Protein AF-A0A956EM32-F1 (afdb_monomer_lite)

pLDDT: mean 80.3, std 13.12, range [39.62, 95.62]

Structure (mmCIF, N/CA/C/O backbone):
data_AF-A0A956EM32-F1
#
_entry.id   AF-A0A956EM32-F1
#
loop_
_atom_site.group_PDB
_atom_site.id
_atom_site.type_symbol
_atom_site.label_atom_id
_atom_site.label_alt_id
_atom_site.label_comp_id
_atom_site.label_asym_id
_atom_site.label_entity_id
_atom_site.label_seq_id
_atom_site.pdbx_PDB_ins_code
_atom_site.Cartn_x
_atom_site.Cartn_y
_atom_site.Cartn_z
_atom_site.occupancy
_atom_site.B_iso_or_equiv
_atom_site.auth_seq_id
_atom_site.auth_comp_id
_atom_site.auth_asym_id
_atom_site.auth_atom_id
_atom_site.pdbx_PDB_model_num
ATOM 1 N N . ALA A 1 1 ? 13.818 -23.043 16.934 1.00 39.62 1 ALA A N 1
ATOM 2 C CA . ALA A 1 1 ? 14.176 -21.772 16.278 1.00 39.62 1 ALA A CA 1
ATOM 3 C C . ALA A 1 1 ? 13.343 -20.687 16.940 1.00 39.62 1 ALA A C 1
ATOM 5 O O . ALA A 1 1 ? 12.125 -20.773 16.881 1.00 39.62 1 ALA A O 1
ATOM 6 N N . GLY A 1 2 ? 13.986 -19.814 17.717 1.00 42.50 2 GLY A N 1
ATOM 7 C CA . GLY A 1 2 ? 13.315 -18.854 18.593 1.00 42.50 2 GLY A CA 1
ATOM 8 C C . GLY A 1 2 ? 12.864 -17.616 17.829 1.00 42.50 2 GLY A C 1
ATOM 9 O O . GLY A 1 2 ? 13.669 -17.003 17.133 1.00 42.50 2 GLY A O 1
ATOM 10 N N . ALA A 1 3 ? 11.590 -17.265 17.973 1.00 48.66 3 ALA A N 1
ATOM 11 C CA . ALA A 1 3 ? 11.089 -15.951 17.621 1.00 48.66 3 ALA A CA 1
ATOM 12 C C . ALA A 1 3 ? 11.410 -15.002 18.779 1.00 48.66 3 ALA A C 1
ATOM 14 O O . ALA A 1 3 ? 10.991 -15.222 19.915 1.00 48.66 3 ALA A O 1
ATOM 15 N N . VAL A 1 4 ? 12.185 -13.964 18.490 1.00 55.53 4 VAL A N 1
ATOM 16 C CA . VAL A 1 4 ? 12.215 -12.753 19.308 1.00 55.53 4 VAL A CA 1
ATOM 17 C C . VAL A 1 4 ? 10.897 -12.038 19.016 1.00 55.53 4 VAL A C 1
ATOM 19 O O . VAL A 1 4 ? 10.801 -11.273 18.064 1.00 55.53 4 VAL A O 1
ATOM 22 N N . GLU A 1 5 ? 9.848 -12.359 19.772 1.00 56.84 5 GLU A N 1
ATOM 23 C CA . GLU A 1 5 ? 8.657 -11.511 19.824 1.00 56.84 5 GLU A CA 1
ATOM 24 C C . GLU A 1 5 ? 9.032 -10.274 20.638 1.00 56.84 5 GLU A C 1
ATOM 26 O O . GLU A 1 5 ? 9.080 -10.295 21.868 1.00 56.84 5 GLU A O 1
ATOM 31 N N . GLY A 1 6 ? 9.393 -9.206 19.930 1.00 54.78 6 GLY A N 1
ATOM 32 C CA . GLY A 1 6 ? 9.584 -7.898 20.531 1.00 54.78 6 GLY A CA 1
ATOM 33 C C . GLY A 1 6 ? 8.242 -7.403 21.050 1.00 54.78 6 GLY A C 1
ATOM 34 O O . GLY A 1 6 ? 7.419 -6.917 20.286 1.00 54.78 6 GLY A O 1
ATOM 35 N N . THR A 1 7 ? 8.027 -7.485 22.359 1.00 65.75 7 THR A N 1
ATOM 36 C CA . THR A 1 7 ? 6.846 -6.951 23.060 1.00 65.75 7 THR A CA 1
ATOM 37 C C . THR A 1 7 ? 6.718 -5.417 22.989 1.00 65.75 7 THR A C 1
ATOM 39 O O . THR A 1 7 ? 5.904 -4.848 23.709 1.00 65.75 7 THR A O 1
ATOM 42 N N . ASP A 1 8 ? 7.526 -4.752 22.156 1.00 82.62 8 ASP A N 1
ATOM 43 C CA . ASP A 1 8 ? 7.659 -3.294 22.039 1.00 82.62 8 ASP A CA 1
ATOM 44 C C . ASP A 1 8 ? 7.498 -2.783 20.588 1.00 82.62 8 ASP A C 1
ATOM 46 O O . ASP A 1 8 ? 7.687 -1.599 20.319 1.00 82.62 8 ASP A O 1
ATOM 50 N N . GLU A 1 9 ? 7.156 -3.647 19.622 1.00 84.94 9 GLU A N 1
ATOM 51 C CA . GLU A 1 9 ? 6.884 -3.207 18.245 1.00 84.94 9 GLU A CA 1
ATOM 52 C C . GLU A 1 9 ? 5.411 -2.772 18.085 1.00 84.94 9 GLU A C 1
ATOM 54 O O . GLU A 1 9 ? 4.510 -3.450 18.594 1.00 84.94 9 GLU A O 1
ATOM 59 N N . PRO A 1 10 ? 5.117 -1.644 17.402 1.00 84.50 10 PRO A N 1
ATOM 60 C CA . PRO A 1 10 ? 3.742 -1.267 17.092 1.00 84.50 10 PRO A CA 1
ATOM 61 C C . PRO A 1 10 ? 3.016 -2.356 16.284 1.00 84.50 10 PRO A C 1
ATOM 63 O O . PRO A 1 10 ? 3.638 -3.089 15.514 1.00 84.50 10 PRO A O 1
ATOM 66 N N . PRO A 1 11 ? 1.679 -2.453 16.412 1.00 85.88 11 PRO A N 1
ATOM 67 C CA . PRO A 1 11 ? 0.913 -3.463 15.699 1.00 85.88 11 PRO A CA 1
ATOM 68 C C . PRO A 1 11 ? 1.010 -3.263 14.184 1.00 85.88 11 PRO A C 1
ATOM 70 O O . PRO A 1 11 ? 1.010 -2.136 13.683 1.00 85.88 11 PRO A O 1
ATOM 73 N N . VAL A 1 12 ? 1.009 -4.371 13.444 1.00 88.19 12 VAL A N 1
ATOM 74 C CA . VAL A 1 12 ? 0.900 -4.339 11.983 1.00 88.19 12 VAL A CA 1
ATOM 75 C C . VAL A 1 12 ? -0.495 -3.835 11.614 1.00 88.19 12 VAL A C 1
ATOM 77 O O . VAL A 1 12 ? -1.498 -4.465 11.941 1.00 88.19 12 VAL A O 1
ATOM 80 N N . VAL A 1 13 ? -0.564 -2.690 10.935 1.00 87.38 13 VAL A N 1
ATOM 81 C CA . VAL A 1 13 ? -1.833 -2.064 10.513 1.00 87.38 13 VAL A CA 1
ATOM 82 C C . VAL A 1 13 ? -2.125 -2.231 9.025 1.00 87.38 13 VAL A C 1
ATOM 84 O O . VAL A 1 13 ? -3.262 -2.063 8.604 1.00 87.38 13 VAL A O 1
ATOM 87 N N . ALA A 1 14 ? -1.119 -2.586 8.229 1.00 88.75 14 ALA A N 1
ATOM 88 C CA . ALA A 1 14 ? -1.266 -2.843 6.806 1.00 88.75 14 ALA A CA 1
ATOM 89 C C . ALA A 1 14 ? -0.195 -3.821 6.320 1.00 88.75 14 ALA A C 1
ATOM 91 O O . ALA A 1 14 ? 0.871 -3.947 6.929 1.00 88.75 14 ALA A O 1
ATOM 92 N N . ARG A 1 15 ? -0.461 -4.486 5.196 1.00 91.38 15 ARG A N 1
ATOM 93 C CA . ARG A 1 15 ? 0.465 -5.421 4.556 1.00 91.38 15 ARG A CA 1
ATOM 94 C C . ARG A 1 15 ? 0.511 -5.189 3.056 1.00 91.38 15 ARG A C 1
ATOM 96 O O . ARG A 1 15 ? -0.520 -5.101 2.406 1.00 91.38 15 ARG A O 1
ATOM 103 N N . LEU A 1 16 ? 1.718 -5.119 2.509 1.00 90.88 16 LEU A N 1
ATOM 104 C CA . LEU A 1 16 ? 1.966 -4.961 1.080 1.00 90.88 16 LEU A CA 1
ATOM 105 C C . LEU A 1 16 ? 2.705 -6.192 0.561 1.00 90.88 16 LEU A C 1
ATOM 107 O O . LEU A 1 16 ? 3.768 -6.532 1.076 1.00 90.88 16 LEU A O 1
ATOM 111 N N . MET A 1 17 ? 2.168 -6.833 -0.475 1.00 93.06 17 MET A N 1
ATOM 112 C CA . MET A 1 17 ? 2.834 -7.938 -1.163 1.00 93.06 17 MET A CA 1
ATOM 113 C C . MET A 1 17 ? 2.875 -7.663 -2.660 1.00 93.06 17 MET A C 1
ATOM 115 O O . MET A 1 17 ? 1.843 -7.387 -3.266 1.00 93.06 17 MET A O 1
ATOM 119 N N . ILE A 1 18 ? 4.075 -7.722 -3.242 1.00 92.81 18 ILE A N 1
ATOM 120 C CA . ILE A 1 18 ? 4.325 -7.439 -4.658 1.00 92.81 18 ILE A CA 1
ATOM 121 C C . ILE A 1 18 ? 5.183 -8.558 -5.248 1.00 92.81 18 ILE A C 1
ATOM 123 O O . ILE A 1 18 ? 6.265 -8.854 -4.748 1.00 92.81 18 ILE A O 1
ATOM 127 N N . GLU A 1 19 ? 4.722 -9.135 -6.352 1.00 95.62 19 GLU A N 1
ATOM 128 C CA . GLU A 1 19 ? 5.506 -9.982 -7.243 1.00 95.62 19 GLU A CA 1
ATOM 129 C C . GLU A 1 19 ? 6.131 -9.124 -8.347 1.00 95.62 19 GLU A C 1
ATOM 131 O O . GLU A 1 19 ? 5.433 -8.351 -9.006 1.00 95.62 19 GLU A O 1
ATOM 136 N N . LEU A 1 20 ? 7.437 -9.283 -8.571 1.00 92.81 20 LEU A N 1
ATOM 137 C CA . LEU A 1 20 ? 8.163 -8.646 -9.666 1.00 92.81 20 LEU A CA 1
ATOM 138 C C . LEU A 1 20 ? 8.571 -9.702 -10.694 1.00 92.81 20 LEU A C 1
ATOM 140 O O . LEU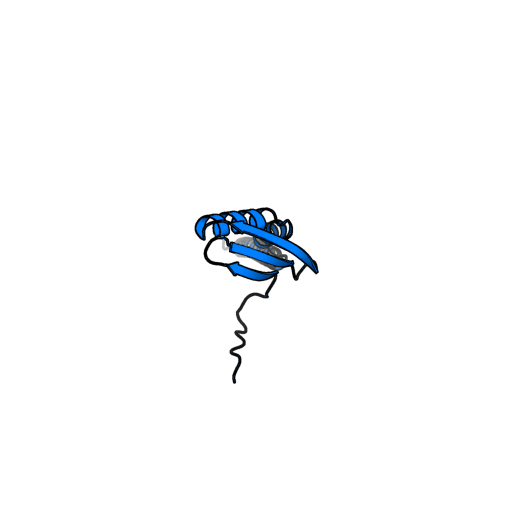 A 1 20 ? 9.259 -10.668 -10.370 1.00 92.81 20 LEU A O 1
ATOM 144 N N . ARG A 1 21 ? 8.188 -9.492 -11.954 1.00 92.88 21 ARG A N 1
ATOM 145 C CA . ARG A 1 21 ? 8.576 -10.333 -13.091 1.00 92.88 21 ARG A CA 1
ATOM 146 C C . ARG A 1 21 ? 9.396 -9.504 -14.062 1.00 92.88 21 ARG A C 1
ATOM 148 O O . ARG A 1 21 ? 8.882 -8.528 -14.609 1.00 92.88 21 ARG A O 1
ATOM 155 N N . ALA A 1 22 ? 10.641 -9.902 -14.288 1.00 90.44 22 ALA A N 1
ATOM 156 C CA . ALA A 1 22 ? 11.545 -9.233 -15.212 1.00 90.44 22 ALA A CA 1
ATOM 157 C C . ALA A 1 22 ? 12.130 -10.233 -16.214 1.00 90.44 22 ALA A C 1
ATOM 159 O O . ALA A 1 22 ? 12.513 -11.336 -15.832 1.00 90.44 22 ALA A O 1
ATOM 160 N N . ASP A 1 23 ? 12.204 -9.839 -17.485 1.00 89.81 23 ASP A N 1
ATOM 161 C CA . ASP A 1 23 ? 12.809 -10.636 -18.568 1.00 89.81 23 ASP A CA 1
ATOM 162 C C . ASP A 1 23 ? 14.063 -9.977 -19.174 1.00 89.81 23 ASP A C 1
ATOM 164 O O . ASP A 1 23 ? 14.525 -10.360 -20.244 1.00 89.81 23 ASP A O 1
ATOM 168 N N . GLY A 1 24 ? 14.611 -8.969 -18.489 1.00 83.44 24 GLY A N 1
ATOM 169 C CA . GLY A 1 24 ? 15.775 -8.194 -18.929 1.00 83.44 24 GLY A CA 1
ATOM 170 C C . GLY A 1 24 ? 15.442 -6.996 -19.824 1.00 83.44 24 GLY A C 1
ATOM 171 O O . GLY A 1 24 ? 16.274 -6.105 -19.953 1.00 83.44 24 GLY A O 1
ATOM 172 N N . SER A 1 25 ? 14.229 -6.925 -20.383 1.00 85.88 25 SER A N 1
ATOM 173 C CA . SER A 1 25 ? 13.775 -5.800 -21.223 1.00 85.88 25 SER A CA 1
ATOM 174 C C . SER A 1 25 ? 12.598 -5.025 -20.629 1.00 85.88 25 SER A C 1
ATOM 176 O O . SER A 1 25 ? 12.415 -3.839 -20.896 1.00 85.88 25 SER A O 1
ATOM 178 N N . ARG A 1 26 ? 11.794 -5.691 -19.801 1.00 90.00 26 ARG A N 1
ATOM 179 C CA . ARG A 1 26 ? 10.640 -5.111 -19.113 1.00 90.00 26 ARG A CA 1
ATOM 180 C C . ARG A 1 26 ? 10.517 -5.702 -17.725 1.00 90.00 26 ARG A C 1
ATOM 182 O O . ARG A 1 26 ? 10.885 -6.853 -17.488 1.00 90.00 26 ARG A O 1
ATOM 189 N N . THR A 1 27 ? 9.944 -4.912 -16.829 1.00 93.56 27 THR A N 1
ATOM 190 C CA . THR A 1 27 ? 9.545 -5.354 -15.498 1.00 93.56 27 THR A CA 1
ATOM 191 C C . THR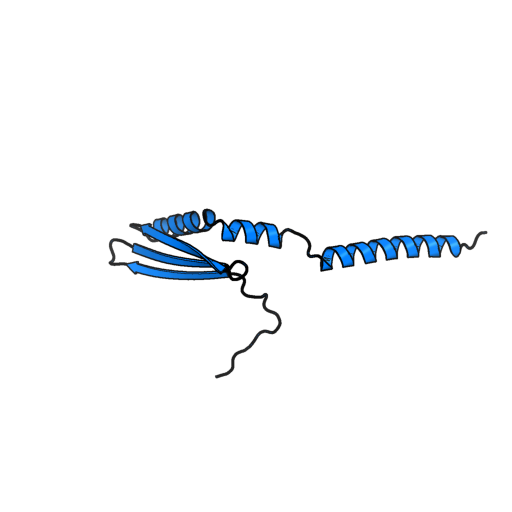 A 1 27 ? 8.065 -5.087 -15.288 1.00 93.56 27 THR A C 1
ATOM 193 O O . THR A 1 27 ? 7.543 -4.027 -15.638 1.00 93.56 27 THR A O 1
ATOM 196 N N . ILE A 1 28 ? 7.385 -6.071 -14.715 1.00 92.88 28 ILE A N 1
ATOM 197 C CA . ILE A 1 28 ? 5.985 -5.986 -14.321 1.00 92.88 28 ILE A CA 1
ATOM 198 C C . ILE A 1 28 ? 5.929 -6.273 -12.826 1.00 92.88 28 ILE A C 1
ATOM 200 O O . ILE A 1 28 ? 6.415 -7.314 -12.388 1.00 92.88 28 ILE A O 1
ATOM 204 N N . ALA A 1 29 ? 5.329 -5.367 -12.062 1.00 94.69 29 ALA A N 1
ATOM 205 C CA . ALA A 1 29 ? 5.020 -5.569 -10.656 1.00 94.69 29 ALA A CA 1
ATOM 206 C C . ALA A 1 29 ? 3.511 -5.746 -10.479 1.00 94.69 29 ALA A C 1
ATOM 208 O O . ALA A 1 29 ? 2.727 -4.971 -11.032 1.00 94.69 29 ALA A O 1
ATOM 209 N N . ARG A 1 30 ? 3.105 -6.774 -9.732 1.00 94.56 30 ARG A N 1
ATOM 210 C CA . ARG A 1 30 ? 1.699 -7.073 -9.429 1.00 94.56 30 ARG A CA 1
ATOM 211 C C . ARG A 1 30 ? 1.553 -7.437 -7.969 1.00 94.56 30 ARG A C 1
ATOM 213 O O . ARG A 1 30 ? 2.352 -8.206 -7.450 1.00 94.56 30 ARG A O 1
ATOM 220 N N . GLY A 1 31 ? 0.535 -6.914 -7.314 1.00 93.62 31 GLY A N 1
ATOM 221 C CA . GLY A 1 31 ? 0.378 -7.124 -5.890 1.00 93.62 31 GLY A CA 1
ATOM 222 C C . GLY A 1 31 ? -0.885 -6.509 -5.337 1.00 93.62 31 GLY A C 1
ATOM 223 O O . GLY A 1 31 ? -1.781 -6.111 -6.082 1.00 93.62 31 GLY A O 1
ATOM 224 N N . ALA A 1 32 ? -0.928 -6.413 -4.019 1.00 93.19 32 ALA A N 1
ATOM 225 C CA . ALA A 1 32 ? -1.973 -5.699 -3.316 1.00 93.19 32 ALA A CA 1
ATOM 226 C C . ALA A 1 32 ? -1.453 -5.139 -1.992 1.00 93.19 32 ALA A C 1
ATOM 228 O O . ALA A 1 32 ? -0.508 -5.674 -1.402 1.00 93.19 32 ALA A O 1
ATOM 229 N N . ILE A 1 33 ? -2.101 -4.0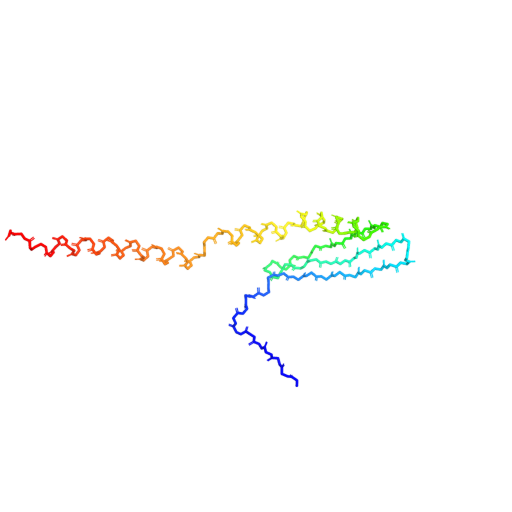70 -1.540 1.00 90.00 33 ILE A N 1
ATOM 230 C CA . ILE A 1 33 ? -2.016 -3.577 -0.171 1.00 90.00 33 ILE A CA 1
ATOM 231 C C . ILE A 1 33 ? -3.315 -3.915 0.559 1.00 90.00 33 ILE A C 1
ATOM 233 O O . ILE A 1 33 ? -4.402 -3.662 0.048 1.00 90.00 33 ILE A O 1
ATOM 237 N N . GLU A 1 34 ? -3.185 -4.504 1.737 1.00 89.56 34 GLU A N 1
ATOM 238 C CA . GLU A 1 34 ? -4.273 -4.858 2.642 1.00 89.56 34 GLU A CA 1
ATOM 239 C C . GLU A 1 34 ? -4.201 -3.939 3.866 1.00 89.56 34 GLU A C 1
ATOM 241 O O . GLU A 1 34 ? -3.166 -3.885 4.533 1.00 89.56 34 GLU A O 1
ATOM 246 N N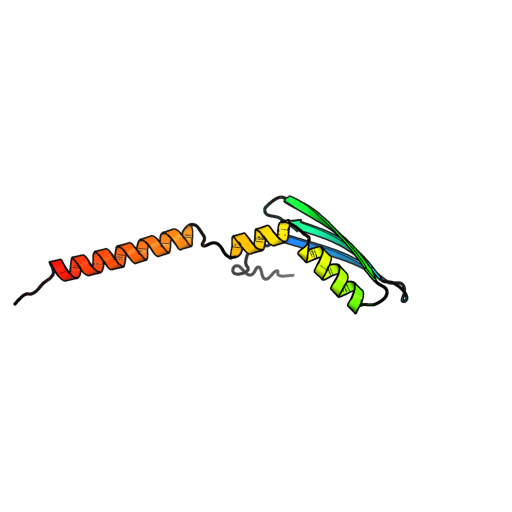 . ASP A 1 35 ? -5.278 -3.212 4.158 1.00 87.56 35 ASP A N 1
ATOM 247 C CA . ASP A 1 35 ? -5.459 -2.487 5.417 1.00 87.56 35 ASP A CA 1
ATOM 248 C C . ASP A 1 35 ? -6.124 -3.416 6.433 1.00 87.56 35 ASP A C 1
ATOM 250 O O . ASP A 1 35 ? -7.283 -3.802 6.288 1.00 87.56 35 ASP A O 1
ATOM 254 N N . LEU A 1 36 ? -5.389 -3.769 7.485 1.00 86.56 36 LEU A N 1
ATOM 255 C CA . LEU A 1 36 ? -5.846 -4.728 8.489 1.00 86.56 36 LEU A CA 1
ATOM 256 C C . LEU A 1 36 ? -6.856 -4.116 9.472 1.00 86.56 36 LEU A C 1
ATOM 258 O O . LEU A 1 36 ? -7.498 -4.854 10.217 1.00 86.56 36 LEU A O 1
ATOM 262 N N . GLN A 1 37 ? -7.019 -2.788 9.490 1.00 84.94 37 GLN A N 1
ATOM 263 C CA . GLN A 1 37 ? -8.022 -2.121 10.324 1.00 84.94 37 GLN A CA 1
ATOM 264 C C . GLN A 1 37 ? -9.405 -2.127 9.672 1.00 84.94 37 GLN A C 1
ATOM 266 O O . GLN A 1 37 ? -10.410 -2.262 10.371 1.00 84.94 37 GLN A O 1
ATOM 271 N N . SER A 1 38 ? -9.462 -1.950 8.350 1.00 82.94 38 SER A N 1
ATOM 272 C CA . SER A 1 38 ? -10.715 -1.895 7.584 1.00 82.94 38 SER A CA 1
ATOM 273 C C . SER A 1 38 ? -11.045 -3.196 6.846 1.00 82.94 38 SER A C 1
ATOM 275 O O . SER A 1 38 ? -12.204 -3.409 6.491 1.00 82.94 38 SER A O 1
ATOM 277 N N . GLY A 1 39 ? -10.055 -4.065 6.620 1.00 85.19 39 GLY A N 1
ATOM 278 C CA . GLY A 1 39 ? -10.160 -5.238 5.749 1.00 85.19 39 GLY A CA 1
ATOM 279 C C . GLY A 1 39 ? -10.141 -4.896 4.253 1.00 85.19 39 GLY A C 1
ATOM 280 O O . GLY A 1 39 ? -10.359 -5.777 3.421 1.00 85.19 39 GLY A O 1
ATOM 281 N N . GLU A 1 40 ? -9.915 -3.630 3.886 1.00 86.38 40 GLU A N 1
ATOM 282 C CA . GLU A 1 40 ? -9.859 -3.197 2.491 1.00 86.38 40 GLU A CA 1
ATOM 283 C C . GLU A 1 40 ? -8.585 -3.715 1.813 1.00 86.38 40 GLU A C 1
ATOM 285 O O . GLU A 1 40 ? -7.489 -3.658 2.369 1.00 86.38 40 GLU A O 1
ATOM 290 N N . THR A 1 41 ? -8.722 -4.205 0.580 1.00 89.50 41 THR A N 1
ATOM 291 C CA . THR A 1 41 ? -7.593 -4.629 -0.253 1.00 89.50 41 THR A CA 1
ATOM 292 C C . THR A 1 41 ? -7.581 -3.838 -1.553 1.00 89.50 41 THR A C 1
ATOM 294 O O . THR A 1 41 ? -8.557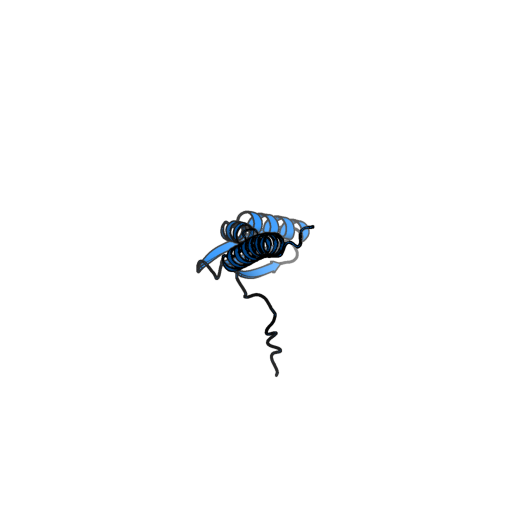 -3.853 -2.303 1.00 89.50 41 THR A O 1
ATOM 297 N N . VAL A 1 42 ? -6.458 -3.187 -1.852 1.00 88.12 42 VAL A N 1
ATOM 298 C CA . VAL A 1 42 ? -6.258 -2.410 -3.079 1.00 88.12 42 VAL A CA 1
ATOM 299 C C . VAL A 1 42 ? -5.199 -3.090 -3.936 1.00 88.12 42 VAL A C 1
ATOM 301 O O . VAL A 1 42 ? -4.067 -3.297 -3.499 1.00 88.12 42 VAL A O 1
ATOM 304 N N . ALA A 1 43 ? -5.562 -3.438 -5.169 1.00 91.81 43 ALA A N 1
ATOM 305 C CA . ALA A 1 43 ? -4.639 -4.031 -6.128 1.00 91.81 43 ALA A CA 1
ATOM 306 C C . ALA A 1 43 ? -3.609 -3.005 -6.629 1.00 91.81 43 ALA A C 1
ATOM 308 O O . ALA A 1 43 ? -3.918 -1.831 -6.826 1.00 91.81 43 ALA A O 1
ATOM 309 N N . ILE A 1 44 ? -2.389 -3.474 -6.881 1.00 90.75 44 ILE A N 1
ATOM 310 C CA . ILE A 1 44 ? -1.281 -2.681 -7.412 1.00 90.75 44 ILE A CA 1
ATOM 311 C C . ILE A 1 44 ? -0.767 -3.364 -8.677 1.00 90.75 44 ILE A C 1
ATOM 313 O O . ILE A 1 44 ? -0.382 -4.534 -8.649 1.00 90.75 44 ILE A O 1
ATOM 317 N N . GLU A 1 45 ? -0.718 -2.621 -9.780 1.00 91.81 45 GLU A N 1
ATOM 318 C CA . GLU A 1 45 ? -0.041 -3.030 -11.010 1.00 91.81 45 GLU A CA 1
ATOM 319 C C . GLU A 1 45 ? 0.856 -1.894 -11.499 1.00 91.81 45 GLU A C 1
ATOM 321 O O . GLU A 1 45 ? 0.423 -0.749 -11.619 1.00 91.81 45 GLU A O 1
ATOM 326 N N . ALA A 1 46 ? 2.107 -2.223 -11.808 1.00 92.06 46 ALA A N 1
ATOM 327 C CA . ALA A 1 46 ? 3.056 -1.309 -12.425 1.00 92.06 46 ALA A CA 1
ATOM 328 C C . ALA A 1 46 ? 3.812 -2.020 -13.550 1.00 92.06 46 ALA A C 1
ATOM 330 O O . ALA A 1 46 ? 4.138 -3.207 -13.463 1.00 92.06 46 ALA A O 1
ATOM 331 N N . ARG A 1 47 ? 4.094 -1.286 -14.625 1.00 91.81 47 ARG A N 1
ATOM 332 C CA . ARG A 1 47 ? 4.864 -1.756 -15.782 1.00 91.81 47 ARG A CA 1
ATOM 333 C C . ARG A 1 47 ? 5.914 -0.713 -16.105 1.00 91.81 47 ARG A C 1
ATOM 335 O O . ARG A 1 47 ? 5.588 0.468 -16.137 1.00 91.81 47 ARG A O 1
ATOM 342 N N . ALA A 1 48 ? 7.141 -1.156 -16.332 1.00 90.56 48 ALA A N 1
ATOM 343 C CA . ALA A 1 48 ? 8.262 -0.264 -16.579 1.00 90.56 48 ALA A CA 1
ATOM 344 C C . ALA A 1 48 ? 9.336 -0.929 -17.446 1.00 90.56 48 ALA A C 1
ATOM 346 O O . ALA A 1 48 ? 9.545 -2.144 -17.371 1.00 90.56 48 ALA A O 1
ATOM 347 N N . GLY A 1 49 ? 10.041 -0.124 -18.240 1.00 92.12 49 GLY A N 1
ATOM 348 C CA . GLY A 1 49 ? 11.227 -0.528 -18.998 1.00 92.12 49 GLY A CA 1
ATOM 349 C C . GLY A 1 49 ? 12.530 -0.398 -18.202 1.00 92.12 49 GLY A C 1
ATOM 350 O O . GLY A 1 49 ? 13.565 -0.892 -18.635 1.00 92.12 49 GLY A O 1
ATOM 351 N N . SER A 1 50 ? 12.500 0.246 -17.029 1.00 88.06 50 SER A N 1
ATOM 352 C CA . SER A 1 50 ? 13.673 0.410 -16.162 1.00 88.06 50 SER A CA 1
ATOM 353 C C . SER A 1 50 ? 13.329 0.319 -14.666 1.00 88.06 50 SER A C 1
ATOM 355 O O . SER A 1 50 ? 12.186 0.580 -14.281 1.00 88.06 50 SER A O 1
ATOM 357 N N . PRO A 1 51 ? 14.305 0.008 -13.787 1.00 84.56 51 PRO A N 1
ATOM 358 C CA . PRO A 1 51 ? 14.086 -0.014 -12.337 1.00 84.56 51 PRO A CA 1
ATOM 359 C C . PRO A 1 51 ? 13.622 1.329 -11.760 1.00 84.56 51 PRO A C 1
ATOM 361 O O . PRO A 1 51 ? 12.791 1.361 -10.856 1.00 84.56 51 PRO A O 1
ATOM 364 N N . LEU A 1 52 ? 14.133 2.446 -12.290 1.00 89.75 52 LEU A N 1
ATOM 365 C CA . LEU A 1 52 ? 13.756 3.780 -11.818 1.00 89.75 52 LEU A CA 1
ATOM 366 C C . LEU A 1 52 ? 12.295 4.101 -12.155 1.00 89.75 52 LEU A C 1
ATOM 368 O O . LEU A 1 52 ? 11.552 4.589 -11.304 1.00 89.75 52 LEU A O 1
ATOM 372 N N . GLU A 1 53 ? 11.873 3.785 -13.378 1.00 90.75 53 GLU A N 1
ATOM 373 C CA . GLU A 1 53 ? 10.485 3.950 -13.811 1.00 90.75 53 GLU A CA 1
ATOM 374 C C . GLU A 1 53 ? 9.534 3.058 -12.998 1.00 90.75 53 GLU A C 1
ATOM 376 O O . GLU A 1 53 ? 8.457 3.509 -12.605 1.00 90.75 53 GLU A O 1
ATOM 381 N N . LEU A 1 54 ? 9.950 1.830 -12.663 1.00 91.06 54 LEU A N 1
ATOM 382 C CA . LEU A 1 54 ? 9.165 0.936 -11.813 1.00 91.06 54 LEU A CA 1
ATOM 383 C C . LEU A 1 54 ? 8.928 1.544 -10.429 1.00 91.06 54 LEU A C 1
ATOM 385 O O . LEU A 1 54 ? 7.789 1.589 -9.965 1.00 91.06 54 LEU A O 1
ATOM 389 N N . SER A 1 55 ? 9.988 2.043 -9.791 1.00 90.19 55 SER A N 1
ATOM 390 C CA . SER A 1 55 ? 9.909 2.687 -8.478 1.00 90.19 55 SER A CA 1
ATOM 391 C C . SER A 1 55 ? 8.983 3.902 -8.497 1.00 90.19 55 SER A C 1
ATOM 393 O O . SER A 1 55 ? 8.147 4.052 -7.608 1.00 90.19 55 SER A O 1
ATOM 395 N N . ALA A 1 56 ? 9.076 4.742 -9.533 1.00 92.31 56 ALA A N 1
ATOM 396 C CA . ALA A 1 56 ? 8.190 5.893 -9.696 1.00 92.31 56 ALA A CA 1
ATOM 397 C C . ALA A 1 56 ? 6.720 5.472 -9.890 1.00 92.31 56 ALA A C 1
ATOM 399 O O . ALA A 1 56 ? 5.820 6.063 -9.290 1.00 92.31 56 ALA A O 1
ATOM 400 N N . SER A 1 57 ? 6.471 4.431 -10.691 1.00 89.38 57 SER A N 1
ATOM 401 C CA . SER A 1 57 ? 5.129 3.886 -10.925 1.00 89.38 57 SER A CA 1
ATOM 402 C C . SER A 1 57 ? 4.514 3.304 -9.645 1.00 89.38 57 SER A C 1
ATOM 404 O O . SER A 1 57 ? 3.372 3.624 -9.313 1.00 89.38 57 SER A O 1
ATOM 406 N N . LEU A 1 58 ? 5.289 2.540 -8.870 1.00 89.00 58 LEU A N 1
ATOM 407 C CA . LEU A 1 58 ? 4.856 1.987 -7.584 1.00 89.00 58 LEU A CA 1
ATOM 408 C C . LEU A 1 58 ? 4.588 3.077 -6.544 1.00 89.00 58 LEU A C 1
ATOM 410 O O . LEU A 1 58 ? 3.549 3.047 -5.888 1.00 89.00 58 LEU A O 1
ATOM 414 N N . ALA A 1 59 ? 5.475 4.068 -6.423 1.00 88.94 59 ALA A N 1
ATOM 415 C CA . ALA A 1 59 ? 5.270 5.198 -5.518 1.00 88.94 59 ALA A CA 1
ATOM 416 C C . ALA A 1 59 ? 3.961 5.934 -5.837 1.00 88.94 59 ALA A C 1
ATOM 418 O O . ALA A 1 59 ? 3.186 6.255 -4.937 1.00 88.94 59 ALA A O 1
ATOM 419 N N . ARG A 1 60 ? 3.667 6.141 -7.127 1.00 87.62 60 ARG A N 1
ATOM 420 C CA . ARG A 1 60 ? 2.412 6.757 -7.565 1.00 87.62 60 ARG A CA 1
ATOM 421 C C . ARG A 1 60 ? 1.191 5.903 -7.222 1.00 87.62 60 ARG A C 1
ATOM 423 O O . ARG A 1 60 ? 0.204 6.460 -6.754 1.00 87.62 60 ARG A O 1
ATOM 430 N N . ALA A 1 61 ? 1.260 4.587 -7.422 1.00 83.38 61 ALA A N 1
ATOM 431 C CA . ALA A 1 61 ? 0.171 3.675 -7.078 1.00 83.38 61 ALA A CA 1
ATOM 432 C C . ALA A 1 61 ? -0.128 3.683 -5.568 1.00 83.38 61 ALA A C 1
ATOM 434 O O . ALA A 1 61 ? -1.288 3.740 -5.169 1.00 83.38 61 ALA A O 1
ATOM 435 N N . LEU A 1 62 ? 0.910 3.716 -4.726 1.00 81.88 62 LEU A N 1
ATOM 436 C CA . LEU A 1 62 ? 0.753 3.809 -3.271 1.00 81.88 62 LEU A CA 1
ATOM 437 C C . LEU A 1 62 ? 0.128 5.144 -2.847 1.00 81.88 62 LEU A C 1
ATOM 439 O O . LEU A 1 62 ? -0.789 5.162 -2.034 1.00 81.88 62 LEU A O 1
ATOM 443 N N . LEU A 1 63 ? 0.552 6.262 -3.439 1.00 82.81 63 LEU A N 1
ATOM 444 C CA . LEU A 1 63 ? -0.032 7.579 -3.146 1.00 82.81 63 LEU A CA 1
ATOM 445 C C . LEU A 1 63 ? -1.511 7.697 -3.549 1.00 82.81 63 LEU A C 1
ATOM 447 O O . LEU A 1 63 ? -2.211 8.573 -3.048 1.00 82.81 63 LEU A O 1
ATOM 451 N N . GLN A 1 64 ? -1.987 6.840 -4.453 1.00 76.44 64 GLN A N 1
ATOM 452 C CA . GLN A 1 64 ? -3.380 6.807 -4.898 1.00 76.44 64 GLN A CA 1
ATOM 453 C C . GLN A 1 64 ? -4.262 5.866 -4.065 1.00 76.44 64 GLN A C 1
ATOM 455 O O . GLN A 1 64 ? -5.477 5.876 -4.255 1.00 76.44 64 GLN A O 1
ATOM 460 N N . ALA A 1 65 ? -3.693 5.079 -3.145 1.00 71.38 65 ALA A N 1
ATOM 461 C CA . ALA A 1 65 ? -4.450 4.151 -2.311 1.00 71.38 65 ALA A CA 1
ATOM 462 C C . ALA A 1 65 ? -5.167 4.898 -1.160 1.00 71.38 65 ALA A C 1
ATOM 464 O O . ALA A 1 65 ? -4.499 5.433 -0.268 1.00 71.38 65 ALA A O 1
ATOM 465 N N . PRO A 1 66 ? -6.516 4.910 -1.112 1.00 66.50 66 PRO A N 1
ATOM 466 C CA . PRO A 1 66 ? -7.281 5.614 -0.074 1.00 66.50 66 PRO A CA 1
ATOM 467 C C . PRO A 1 66 ? -6.969 5.133 1.351 1.00 66.50 66 PRO A C 1
ATOM 469 O O . PRO A 1 66 ? -6.942 5.929 2.292 1.00 66.50 66 PRO A O 1
ATOM 472 N N . ALA A 1 67 ? -6.660 3.842 1.495 1.00 64.38 67 ALA A N 1
ATOM 473 C CA . ALA A 1 67 ? -6.273 3.212 2.753 1.00 64.38 67 ALA A CA 1
ATOM 474 C C . ALA A 1 67 ? -5.009 3.829 3.389 1.00 64.38 67 ALA A C 1
ATOM 476 O O . ALA A 1 67 ? -4.898 3.908 4.609 1.00 64.38 67 ALA A O 1
ATOM 477 N N . LEU A 1 68 ? -4.067 4.348 2.592 1.00 64.31 68 LEU A N 1
ATOM 478 C CA . LEU A 1 68 ? -2.869 5.009 3.128 1.00 64.31 68 LEU A CA 1
ATOM 479 C C . LEU A 1 68 ? -3.156 6.439 3.608 1.00 64.31 68 LEU A C 1
ATOM 481 O O . LEU A 1 68 ? -2.567 6.895 4.591 1.00 64.31 68 LEU A O 1
ATOM 485 N N . ALA A 1 69 ? -4.102 7.134 2.973 1.00 63.50 69 ALA A N 1
ATOM 486 C CA . ALA A 1 69 ? -4.531 8.459 3.413 1.00 63.50 69 ALA A CA 1
ATOM 487 C C . ALA A 1 69 ? -5.245 8.406 4.776 1.00 63.50 69 ALA A C 1
ATOM 489 O O . ALA A 1 69 ? -5.030 9.273 5.625 1.00 63.50 69 ALA A O 1
ATOM 490 N N . SER A 1 70 ? -6.056 7.371 5.021 1.00 61.88 70 SER A N 1
ATOM 491 C CA . SER A 1 70 ? -6.747 7.193 6.304 1.00 61.88 70 SER A CA 1
ATOM 492 C C . SER A 1 70 ? -5.780 6.847 7.448 1.00 61.88 70 SER A C 1
ATOM 494 O O . SER A 1 70 ? -5.977 7.321 8.570 1.00 61.88 70 SER A O 1
ATOM 496 N N . LEU A 1 71 ? -4.699 6.109 7.170 1.00 62.12 71 LE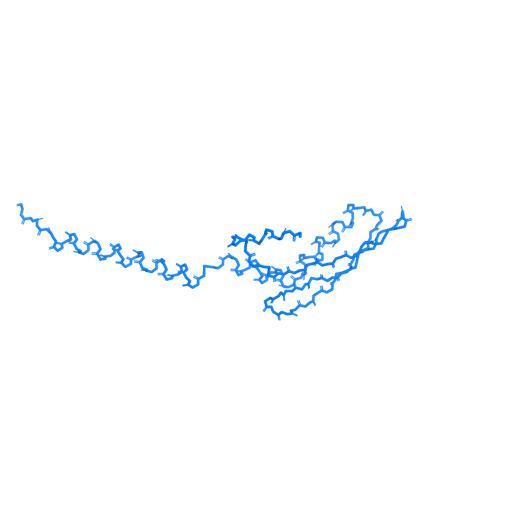U A N 1
ATOM 497 C CA . LEU A 1 71 ? -3.635 5.810 8.135 1.00 62.12 71 LEU A CA 1
ATOM 498 C C . LEU A 1 71 ? -2.855 7.068 8.555 1.00 62.12 71 LEU A C 1
ATOM 500 O O . LEU A 1 71 ? -2.669 7.292 9.752 1.00 62.12 71 LEU A O 1
ATOM 504 N N . ALA A 1 72 ? -2.478 7.931 7.605 1.00 61.03 72 ALA A N 1
ATOM 505 C CA . ALA A 1 72 ? -1.750 9.174 7.890 1.00 61.03 72 ALA A CA 1
ATOM 506 C C . ALA A 1 72 ? -2.565 10.169 8.741 1.00 61.03 72 ALA A C 1
ATOM 508 O O . ALA A 1 72 ? -2.025 10.845 9.619 1.00 61.03 72 ALA A O 1
ATOM 509 N N . VAL A 1 73 ? -3.881 10.245 8.512 1.00 62.09 73 VAL A N 1
ATOM 510 C CA . VAL A 1 73 ? -4.782 11.089 9.314 1.00 62.09 73 VAL A CA 1
ATOM 511 C C . VAL A 1 73 ? -4.939 10.535 10.732 1.00 62.09 73 VAL A C 1
ATOM 513 O O . VAL A 1 73 ? -4.929 11.303 11.691 1.00 62.09 73 VAL A O 1
ATOM 516 N N . ARG A 1 74 ? -5.046 9.210 10.900 1.00 60.75 74 ARG A N 1
ATOM 517 C CA . ARG A 1 74 ? -5.208 8.587 12.225 1.00 60.75 74 ARG A CA 1
ATOM 518 C C . ARG A 1 74 ? -3.952 8.692 13.088 1.00 60.75 74 ARG A C 1
ATOM 520 O O . ARG A 1 74 ? -4.092 8.907 14.286 1.00 60.75 74 ARG A O 1
ATOM 527 N N . SER A 1 75 ? -2.752 8.603 12.512 1.00 61.59 75 SER A N 1
ATOM 528 C CA . SER A 1 75 ? -1.499 8.777 13.265 1.00 61.59 75 SER A CA 1
ATOM 529 C C . SER A 1 75 ? -1.250 10.221 13.709 1.00 61.59 75 SER A C 1
ATOM 531 O O . SER A 1 75 ? -0.494 10.456 14.646 1.00 61.59 75 SER A O 1
ATOM 533 N N . ALA A 1 76 ? -1.864 11.195 13.033 1.00 61.88 76 ALA A N 1
ATOM 534 C CA . ALA A 1 76 ? -1.746 12.613 13.366 1.00 61.88 76 ALA A CA 1
ATOM 535 C C . ALA A 1 76 ? -2.760 13.076 14.429 1.00 61.88 76 ALA A C 1
ATOM 537 O O . ALA A 1 76 ? -2.626 14.177 14.969 1.00 61.88 76 ALA A O 1
ATOM 538 N N . LEU A 1 77 ? -3.782 12.268 14.728 1.00 68.19 77 LEU A N 1
ATOM 539 C CA . LEU A 1 77 ? -4.808 12.613 15.705 1.00 68.19 77 LEU A CA 1
ATOM 540 C C . LEU A 1 77 ? -4.422 12.092 17.097 1.00 68.19 77 LEU A C 1
ATOM 542 O O . LEU A 1 77 ? -4.093 10.914 17.237 1.00 68.19 77 LEU A O 1
ATOM 546 N N . PRO A 1 78 ? -4.488 12.937 18.145 1.00 69.56 78 PRO A N 1
ATOM 547 C CA . PRO A 1 78 ? -4.230 12.496 19.508 1.00 69.56 78 PRO A CA 1
ATOM 548 C C . PRO A 1 78 ? -5.214 11.392 19.885 1.00 69.56 78 PRO A C 1
ATOM 550 O O . PRO A 1 78 ? -6.423 11.501 19.649 1.00 69.56 78 PRO A O 1
ATOM 553 N N . THR A 1 79 ? -4.704 10.328 20.495 1.00 77.50 79 THR A N 1
ATOM 554 C CA . THR A 1 79 ? -5.550 9.228 20.939 1.00 77.50 79 THR A CA 1
ATOM 555 C C . THR A 1 79 ? -6.469 9.696 22.070 1.00 77.50 79 THR A C 1
ATOM 557 O O . THR A 1 79 ? -6.203 10.668 22.786 1.00 77.50 79 THR A O 1
ATOM 560 N N . ALA A 1 80 ? -7.562 8.967 22.307 1.00 72.75 80 ALA A N 1
ATOM 561 C CA . ALA A 1 80 ? -8.424 9.232 23.460 1.00 72.75 80 ALA A CA 1
ATOM 562 C C . ALA A 1 80 ? -7.661 9.138 24.801 1.00 72.75 80 ALA A C 1
ATOM 564 O O . ALA A 1 80 ? -8.095 9.719 25.799 1.00 72.75 80 ALA A O 1
ATOM 565 N N . ALA A 1 81 ? -6.537 8.415 24.844 1.00 74.62 81 ALA A N 1
ATOM 566 C CA . ALA A 1 81 ? -5.646 8.369 25.998 1.00 74.62 81 ALA A CA 1
ATOM 567 C C . ALA A 1 81 ? -4.850 9.677 26.155 1.00 74.62 81 ALA A C 1
ATOM 569 O O . ALA A 1 81 ? -4.838 10.236 27.253 1.00 74.62 81 ALA A O 1
ATOM 570 N N . ASP A 1 82 ? -4.300 10.220 25.066 1.00 81.75 82 ASP A N 1
ATOM 571 C CA . ASP A 1 82 ? -3.558 11.492 25.058 1.00 81.75 82 ASP A CA 1
ATOM 572 C C . ASP A 1 82 ? -4.440 12.667 25.491 1.00 81.75 82 ASP A C 1
ATOM 574 O O . ASP A 1 82 ? -4.046 13.506 26.307 1.00 81.75 82 ASP A O 1
ATOM 578 N N . LEU A 1 83 ? -5.691 12.685 25.020 1.00 80.75 83 LEU A N 1
ATOM 579 C CA . LEU A 1 83 ? -6.675 13.697 25.406 1.00 80.75 83 LEU A CA 1
ATOM 580 C C . LEU A 1 83 ? -7.012 13.629 26.904 1.00 80.75 83 LEU A C 1
ATOM 582 O O . LEU A 1 83 ? -7.104 14.661 27.576 1.00 80.75 83 LEU A O 1
ATOM 586 N N . ARG A 1 84 ? -7.158 12.419 27.460 1.00 79.06 84 ARG A N 1
ATOM 587 C CA . ARG A 1 84 ? -7.418 12.217 28.897 1.00 79.06 84 ARG A CA 1
ATOM 588 C C . ARG A 1 84 ? -6.207 12.578 29.755 1.00 79.06 84 ARG A C 1
ATOM 590 O O . ARG A 1 84 ? -6.385 13.165 30.824 1.00 79.06 84 ARG A O 1
ATOM 597 N N . ALA A 1 85 ? -4.996 12.265 29.299 1.00 84.56 85 ALA A N 1
ATOM 598 C CA . ALA A 1 85 ? -3.759 12.644 29.974 1.00 84.56 85 ALA A CA 1
ATOM 599 C C . ALA A 1 85 ? -3.602 14.174 30.023 1.00 84.56 85 ALA A C 1
ATOM 601 O O . ALA A 1 85 ? -3.388 14.739 31.098 1.00 84.56 85 ALA A O 1
ATOM 602 N N . GLY A 1 86 ? -3.837 14.861 28.900 1.00 86.75 86 GLY A N 1
ATOM 603 C CA . GLY A 1 86 ? -3.808 16.324 28.832 1.00 86.75 86 GLY A CA 1
ATOM 604 C C . GLY A 1 86 ? -4.870 17.003 29.706 1.00 86.75 86 GLY A C 1
ATOM 605 O O . GLY A 1 86 ? -4.602 18.038 30.322 1.00 86.75 86 GLY A O 1
ATOM 606 N N . ALA A 1 87 ? -6.068 16.418 29.818 1.00 85.56 87 ALA A N 1
ATOM 607 C CA . ALA A 1 87 ? -7.120 16.923 30.702 1.00 85.56 87 ALA A CA 1
ATOM 608 C C . ALA A 1 87 ? -6.733 16.805 32.188 1.00 85.56 87 ALA A C 1
ATOM 610 O O . ALA A 1 87 ? -6.920 17.754 32.954 1.00 85.56 87 ALA A O 1
ATOM 611 N N . ARG A 1 88 ? -6.145 15.670 32.590 1.00 85.06 88 ARG A N 1
ATOM 612 C CA . ARG A 1 88 ? -5.655 15.448 33.961 1.00 85.06 88 ARG A CA 1
ATOM 613 C C . ARG A 1 88 ? -4.516 16.398 34.328 1.00 85.06 88 ARG A C 1
ATOM 615 O O . ARG A 1 88 ? -4.555 16.974 35.413 1.00 85.06 88 ARG A O 1
ATOM 622 N N . ASP A 1 89 ? -3.565 16.627 33.422 1.00 89.88 89 ASP A N 1
ATOM 623 C CA . ASP A 1 89 ? -2.482 17.599 33.631 1.00 89.88 89 ASP A CA 1
ATOM 624 C C . ASP A 1 89 ? -3.023 19.024 33.850 1.00 89.88 89 ASP A C 1
ATOM 626 O O . ASP A 1 89 ? -2.660 19.711 34.811 1.00 89.88 89 ASP A O 1
ATOM 630 N N . ARG A 1 90 ? -3.968 19.464 33.006 1.00 86.50 90 ARG A N 1
ATOM 631 C CA . ARG A 1 90 ? -4.600 20.787 33.151 1.00 86.50 90 ARG A CA 1
ATOM 632 C C . ARG A 1 90 ? -5.329 20.928 34.485 1.00 86.50 90 ARG A C 1
ATOM 634 O O . ARG A 1 90 ? -5.172 21.955 35.150 1.00 86.50 90 ARG A O 1
ATOM 641 N N . LEU A 1 91 ? -6.087 19.909 34.894 1.00 87.38 91 LEU A N 1
ATOM 642 C CA . LEU A 1 91 ? -6.785 19.899 36.182 1.00 87.38 91 LEU A CA 1
ATOM 643 C C . LEU A 1 91 ? -5.802 19.939 37.357 1.00 87.38 91 LEU A C 1
ATOM 645 O O . LEU A 1 91 ? -5.997 20.729 38.280 1.00 87.38 91 LEU A O 1
ATOM 649 N N . GLY A 1 92 ? -4.704 19.182 37.291 1.00 88.25 92 GLY A N 1
ATOM 650 C CA . GLY A 1 92 ? -3.637 19.210 38.294 1.00 88.25 92 GLY A CA 1
ATOM 651 C C . GLY A 1 92 ? -3.004 20.596 38.449 1.00 88.25 92 GLY A C 1
ATOM 652 O O . GLY A 1 92 ? -2.815 21.073 39.570 1.00 88.25 92 GLY A O 1
ATOM 653 N N . ARG A 1 93 ? -2.758 21.309 37.341 1.00 86.69 93 ARG A N 1
ATOM 654 C CA . ARG A 1 93 ? -2.223 22.685 37.367 1.00 86.69 93 ARG A CA 1
ATOM 655 C C . ARG A 1 93 ? -3.200 23.707 37.945 1.00 86.69 93 ARG A C 1
ATOM 657 O O . ARG A 1 93 ? -2.775 24.671 38.588 1.00 86.69 93 ARG A O 1
ATOM 664 N N . ILE A 1 94 ? -4.500 23.531 37.716 1.00 86.50 94 ILE A N 1
ATOM 665 C CA . ILE A 1 94 ? -5.540 24.388 38.305 1.00 86.50 94 ILE A CA 1
ATOM 666 C C . ILE A 1 94 ? -5.645 24.116 39.808 1.00 86.50 94 ILE A C 1
ATOM 668 O O . ILE A 1 94 ? -5.543 25.050 40.605 1.00 86.50 94 ILE A O 1
ATOM 672 N N . ALA A 1 95 ? -5.743 22.845 40.199 1.00 85.62 95 ALA A N 1
ATOM 673 C CA . ALA A 1 95 ? -5.802 22.433 41.597 1.00 85.62 95 ALA A CA 1
ATOM 674 C C . ALA A 1 95 ? -4.552 22.878 42.376 1.00 85.62 95 ALA A C 1
ATOM 676 O O . ALA A 1 95 ? -4.662 23.404 43.481 1.00 85.62 95 ALA A O 1
ATOM 677 N N . GLY A 1 96 ? -3.362 22.765 41.779 1.00 83.75 96 GLY A N 1
ATOM 678 C CA . GLY A 1 96 ? -2.103 23.217 42.375 1.00 83.75 96 GLY A CA 1
ATOM 679 C C . GLY A 1 96 ? -2.005 24.736 42.555 1.00 83.75 96 GLY A C 1
ATOM 680 O O . GLY A 1 96 ? -1.379 25.194 43.512 1.00 83.75 96 GLY A O 1
ATOM 681 N N . ARG A 1 97 ? -2.633 25.537 41.681 1.00 81.44 97 ARG A N 1
ATOM 682 C CA . ARG A 1 97 ? -2.726 27.001 41.848 1.00 81.44 97 ARG A CA 1
ATOM 683 C C . ARG A 1 97 ? -3.717 27.387 42.938 1.00 81.44 97 ARG A C 1
ATOM 685 O O . ARG A 1 97 ? -3.408 28.256 43.750 1.00 81.44 97 ARG A O 1
ATOM 692 N N . LEU A 1 98 ? -4.868 26.719 42.988 1.00 81.19 98 LEU A N 1
ATOM 693 C CA . LEU A 1 98 ? -5.880 26.970 44.010 1.00 81.19 98 LEU A CA 1
ATOM 694 C C . LEU A 1 98 ? -5.363 26.578 45.398 1.00 81.19 98 LEU A C 1
ATOM 696 O O . LEU A 1 98 ? -5.450 27.366 46.332 1.00 81.19 98 LEU A O 1
ATOM 700 N N . ARG A 1 99 ? -4.708 25.418 45.507 1.00 79.94 99 ARG A N 1
ATOM 701 C CA . ARG A 1 99 ? -4.065 24.959 46.743 1.00 79.94 99 ARG A CA 1
ATOM 702 C C . ARG A 1 99 ? -2.966 25.910 47.221 1.00 79.94 99 ARG A C 1
ATOM 704 O O . ARG A 1 99 ? -2.813 26.073 48.421 1.00 79.94 99 ARG A O 1
ATOM 711 N N . ARG A 1 100 ? -2.224 26.558 46.314 1.00 73.06 100 ARG A N 1
ATOM 712 C CA . ARG A 1 100 ? -1.230 27.584 46.684 1.00 73.06 100 ARG A CA 1
ATOM 713 C C . ARG A 1 100 ? -1.875 28.864 47.212 1.00 73.06 100 ARG A C 1
ATOM 715 O O . ARG A 1 100 ? -1.344 29.453 48.138 1.00 73.06 100 ARG A O 1
ATOM 722 N N . ARG A 1 101 ? -3.022 29.264 46.656 1.00 70.50 101 ARG A N 1
ATOM 723 C CA . ARG A 1 101 ? -3.785 30.435 47.122 1.00 70.50 101 ARG A CA 1
ATOM 724 C C . ARG A 1 101 ? -4.476 30.199 48.460 1.00 70.50 101 ARG A C 1
ATOM 726 O O . ARG A 1 101 ? -4.473 31.082 49.301 1.00 70.50 101 ARG A O 1
ATOM 733 N N . LEU A 1 102 ? -5.026 29.004 48.667 1.00 73.38 102 LEU A N 1
ATOM 734 C CA . LEU A 1 102 ? -5.644 28.610 49.936 1.00 73.38 102 LEU A CA 1
ATOM 735 C C . LEU A 1 102 ? -4.615 28.369 51.051 1.00 73.38 102 LEU A C 1
ATOM 737 O O . LEU A 1 102 ? -4.997 28.222 52.204 1.00 73.38 102 LEU A O 1
ATOM 741 N N . ARG A 1 103 ? -3.322 28.310 50.703 1.00 72.81 103 ARG A N 1
ATOM 742 C CA . ARG A 1 103 ? -2.208 28.162 51.643 1.00 72.81 103 ARG A CA 1
ATOM 743 C C . ARG A 1 103 ? -1.425 29.461 51.869 1.00 72.81 103 ARG A C 1
ATOM 745 O O . ARG A 1 103 ? -0.357 29.375 52.453 1.00 72.81 103 ARG A O 1
ATOM 752 N N . GLY A 1 104 ? -1.912 30.626 51.419 1.00 59.62 104 GLY A N 1
ATOM 753 C CA . GLY A 1 104 ? -1.381 31.894 51.940 1.00 59.62 104 GLY A CA 1
ATOM 754 C C . GLY A 1 104 ? -1.621 31.911 53.456 1.00 59.62 104 GLY A C 1
ATOM 755 O O . GLY A 1 104 ? -2.756 31.703 53.869 1.00 59.62 104 GLY A O 1
ATOM 756 N N . ASP A 1 105 ? -0.633 32.043 54.337 1.00 62.72 105 ASP A N 1
ATOM 757 C CA . ASP A 1 105 ? 0.567 32.875 54.240 1.00 62.72 105 ASP A CA 1
ATOM 758 C C . ASP A 1 105 ? 0.248 34.199 53.548 1.00 62.72 105 ASP A C 1
ATOM 760 O O . ASP A 1 105 ? 0.481 34.392 52.353 1.00 62.72 105 ASP A O 1
ATOM 764 N N . ASN A 1 106 ? -0.390 35.072 54.329 1.00 47.41 106 ASN A N 1
ATOM 765 C CA . ASN A 1 106 ? -0.061 36.492 54.360 1.00 47.41 106 ASN A CA 1
ATOM 766 C C . ASN A 1 106 ? -0.485 37.078 55.725 1.00 47.41 106 ASN A C 1
ATOM 768 O O . ASN A 1 106 ? -1.565 36.708 56.202 1.00 47.41 106 ASN A O 1
ATOM 772 N N . PRO A 1 107 ? 0.255 38.031 56.317 1.00 52.91 107 PRO A N 1
ATOM 773 C CA . PRO A 1 107 ? 1.500 38.661 55.860 1.00 52.91 107 PRO A CA 1
ATOM 774 C C . PRO A 1 107 ? 2.785 38.143 56.520 1.00 52.91 107 PRO A C 1
ATOM 776 O O . PRO A 1 107 ? 2.720 37.674 57.677 1.00 52.91 107 PRO A O 1
#

Radius of gyration: 25.31 Å; chains: 1; bounding box: 26×60×77 Å

Secondary structure (DSSP, 8-state):
------TTSPPP-EEEEEEEEE-SS-EEEEEEEEETTT--EEEEEEEESSHHHHHHHHHHHHHT-HHHHHHHHHHHSPPHHHHHHHHHHHHHHHHHHHHHHTT----

Sequence (107 aa):
AGAVEGTDEPPVVARLMIELRADGSRTIARGAIEDLQSGETVAIEARAGSPLELSASLARALLQAPALASLAVRSALPTAADLRAGARDRLGRIAGRLRRRLRGDNP

Foldseek 3Di:
DDDPPPPPDDDDQKDWDWDWDDPLQKIKIWTWMAGPVVRDIDIDIDIDRDPVRRVVRRVVSVVPDVSVVVVVVVVPDDDPVNVVVVVVVVVVVVVVVVVVVVPDDDD